Protein AF-A0A0S4IK77-F1 (afdb_monomer_lite)

Organism: Bodo saltans (NCBI:txid75058)

Sequence (149 aa):
MAICSLLFANVDWVAVLAAAMAQHFFSYFYYATLIAAPFTRLMANDKGVTDASKVVMRYDMLKCVLISFIASIARALFIIATLNTLKLTATAECKLCAYFDAALLVSAVTVIGSHADMWNQRHFKLQFFEILGDVSSAVLAALVLYSQS

Foldseek 3Di:
DDPCCQLCPPDPVVLLLVLLVQLLVLLVVLVVCCLPDPVNVVQCVVVPVPDSVVVVPPDDPVVVSVVSSVVSSVLLSQLSSQCSVVVQPDDPVCLLVSLLVSLVVSLVVVLVVCVVVVVPDDDPVVSVSVSVSSSVSSNSSSVSSSVVD

Radius of gyration: 17.31 Å; chains: 1; bounding box: 40×27×50 Å

Secondary structure (DSSP, 8-state):
--HHHHHSTT--HHHHHHHHHHHHHHHHHHHHHHHHSHHHHHHHHTTT---THHHHTSS-HHHHHHHHHHHHHHHHHHHHHHHHHHT----HHHHHHHHHHHHHHHHHHHHHHHHHHHHHH--HHHHHHHHHHHHHHHHHHHHHHHHT-

pLDDT: mean 75.79, std 15.29, range [44.5, 94.38]

Structure (mmCIF, N/CA/C/O backbone):
data_AF-A0A0S4IK77-F1
#
_entry.id   AF-A0A0S4IK77-F1
#
loop_
_atom_site.group_PDB
_atom_site.id
_atom_site.type_symbol
_atom_site.label_atom_id
_atom_site.label_alt_id
_atom_site.label_comp_id
_atom_site.label_asym_id
_atom_site.label_entity_id
_atom_site.label_seq_id
_atom_site.pdbx_PDB_ins_code
_atom_site.Cartn_x
_atom_site.Cartn_y
_atom_site.Cartn_z
_atom_site.occupancy
_atom_site.B_iso_or_equiv
_atom_site.auth_seq_id
_atom_site.auth_comp_id
_atom_site.auth_asym_id
_atom_site.auth_atom_id
_atom_site.pdbx_PDB_model_num
ATOM 1 N N . MET A 1 1 ? 0.790 -12.990 26.987 1.00 51.84 1 MET A N 1
ATOM 2 C CA . MET A 1 1 ? -0.002 -12.655 25.781 1.00 51.84 1 MET A CA 1
ATOM 3 C C . MET A 1 1 ? 0.973 -12.307 24.669 1.00 51.84 1 MET A C 1
ATOM 5 O O . MET A 1 1 ? 1.864 -11.507 24.917 1.00 51.84 1 MET A O 1
ATOM 9 N N . ALA A 1 2 ? 0.882 -12.952 23.505 1.00 66.94 2 ALA A N 1
ATOM 10 C CA . ALA A 1 2 ? 1.804 -12.707 22.395 1.00 66.94 2 ALA A CA 1
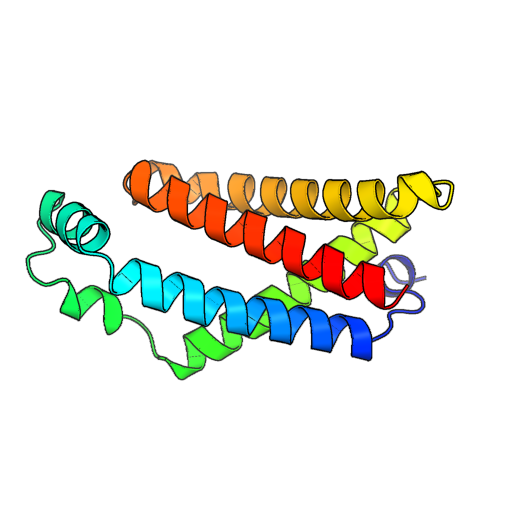ATOM 11 C C . ALA A 1 2 ? 1.499 -11.354 21.727 1.00 66.94 2 ALA A C 1
ATOM 13 O O . ALA A 1 2 ? 0.335 -10.968 21.618 1.00 66.94 2 ALA A O 1
ATOM 14 N N . ILE A 1 3 ? 2.521 -10.650 21.237 1.00 65.69 3 ILE A N 1
ATOM 15 C CA . ILE A 1 3 ? 2.358 -9.368 20.526 1.00 65.69 3 ILE A CA 1
ATOM 16 C C . ILE A 1 3 ? 1.379 -9.519 19.347 1.00 65.69 3 ILE A C 1
ATOM 18 O O . ILE A 1 3 ? 0.513 -8.673 19.158 1.00 65.69 3 ILE A O 1
ATOM 22 N N . CYS A 1 4 ? 1.410 -10.649 18.632 1.00 65.38 4 CYS A N 1
ATOM 23 C CA . CYS A 1 4 ? 0.469 -10.937 17.544 1.00 65.38 4 CYS A CA 1
ATOM 24 C C . CYS A 1 4 ? -0.993 -10.976 18.005 1.00 65.38 4 CYS A C 1
ATOM 26 O O . CYS A 1 4 ? -1.854 -10.419 17.337 1.00 65.38 4 CYS A O 1
ATOM 28 N N . SER A 1 5 ? -1.279 -11.579 19.163 1.00 64.69 5 SER A N 1
ATOM 29 C CA . SER A 1 5 ? -2.637 -11.581 19.726 1.00 64.69 5 SER A CA 1
ATOM 30 C C . SER A 1 5 ? -3.093 -10.200 20.199 1.00 64.69 5 SER A C 1
ATOM 32 O O . SER A 1 5 ? -4.284 -10.006 20.375 1.00 64.69 5 SER A O 1
ATOM 34 N N . LEU A 1 6 ? -2.175 -9.250 20.399 1.00 62.69 6 LEU A N 1
ATOM 35 C CA . LEU A 1 6 ? -2.491 -7.874 20.787 1.00 62.69 6 LEU A CA 1
ATOM 36 C C . LEU A 1 6 ? -2.680 -6.961 19.563 1.00 62.69 6 LEU A C 1
ATOM 38 O O . LEU A 1 6 ? -3.542 -6.091 19.578 1.00 62.69 6 LEU A O 1
ATOM 42 N N . LEU A 1 7 ? -1.906 -7.185 18.496 1.00 67.44 7 LEU A N 1
ATOM 43 C CA . LEU A 1 7 ? -1.986 -6.419 17.246 1.00 67.44 7 LEU A CA 1
ATOM 44 C C . LEU A 1 7 ? -3.121 -6.893 16.326 1.00 67.44 7 LEU A C 1
ATOM 46 O O . LEU A 1 7 ? -3.745 -6.079 15.648 1.00 67.44 7 LEU A O 1
ATOM 50 N N . PHE A 1 8 ? -3.402 -8.198 16.331 1.00 70.00 8 PHE A N 1
ATOM 51 C CA . PHE A 1 8 ? -4.329 -8.862 15.410 1.00 70.00 8 PHE A CA 1
ATOM 52 C C . PHE A 1 8 ? -5.496 -9.555 16.133 1.00 70.00 8 PHE A C 1
ATOM 54 O O . PHE A 1 8 ? -6.067 -10.520 15.622 1.00 70.00 8 PHE A O 1
ATOM 61 N N . ALA A 1 9 ? -5.853 -9.090 17.335 1.00 64.31 9 ALA A N 1
ATOM 62 C CA . ALA A 1 9 ? -7.065 -9.553 18.008 1.00 64.31 9 ALA A CA 1
ATOM 63 C C . ALA A 1 9 ? -8.291 -9.278 17.125 1.00 64.31 9 ALA A C 1
ATOM 65 O O . ALA A 1 9 ? -8.480 -8.150 16.678 1.00 64.31 9 ALA A O 1
ATOM 66 N N . ASN A 1 10 ? -9.134 -10.294 16.911 1.00 69.44 10 ASN A N 1
ATOM 67 C CA . ASN A 1 10 ? -10.397 -10.185 16.169 1.00 69.44 10 ASN A CA 1
ATOM 68 C C . ASN A 1 10 ? -10.254 -9.649 14.731 1.00 69.44 10 ASN A C 1
ATOM 70 O O . ASN A 1 10 ? -11.125 -8.927 14.253 1.00 69.44 10 ASN A O 1
ATOM 74 N N . VAL A 1 11 ? -9.164 -9.992 14.034 1.00 81.25 11 VAL A N 1
ATOM 75 C CA . VAL A 1 11 ? -9.023 -9.661 12.609 1.00 81.25 11 VAL A CA 1
ATOM 76 C C . VAL A 1 11 ? -10.093 -10.385 11.799 1.00 81.25 11 VAL A C 1
ATOM 78 O O . VAL A 1 11 ? -10.144 -11.617 11.782 1.00 81.25 11 VAL A O 1
ATOM 81 N N . ASP A 1 12 ? -10.903 -9.612 11.080 1.00 88.25 12 ASP A N 1
ATOM 82 C CA . ASP A 1 12 ? -11.738 -10.145 10.014 1.00 88.25 12 ASP A CA 1
ATOM 83 C C . ASP A 1 12 ? -10.870 -10.455 8.787 1.00 88.25 12 ASP A C 1
ATOM 85 O O . ASP A 1 12 ? -10.472 -9.578 8.012 1.00 88.25 12 ASP A O 1
ATOM 89 N N . TRP A 1 13 ? -10.560 -11.738 8.617 1.00 88.44 13 TRP A N 1
ATOM 90 C CA . TRP A 1 13 ? -9.767 -12.227 7.494 1.00 88.44 13 TRP A CA 1
ATOM 91 C C . TRP A 1 13 ? -10.446 -12.010 6.143 1.00 88.44 13 TRP A C 1
ATOM 93 O O . TRP A 1 13 ? -9.742 -11.881 5.140 1.00 88.44 13 TRP A O 1
ATOM 103 N N . VAL A 1 14 ? -11.779 -11.928 6.095 1.00 91.56 14 VAL A N 1
ATOM 104 C CA . VAL A 1 14 ? -12.503 -11.638 4.852 1.00 91.56 14 VAL A CA 1
ATOM 105 C C . VAL A 1 14 ? -12.221 -10.201 4.423 1.00 91.56 14 VAL A C 1
ATOM 107 O O . VAL A 1 14 ? -11.828 -9.980 3.277 1.00 91.56 14 VAL A O 1
ATOM 110 N N . ALA A 1 15 ? -12.313 -9.242 5.348 1.00 90.50 15 ALA A N 1
ATOM 111 C CA . ALA A 1 15 ? -11.970 -7.845 5.087 1.00 90.50 15 ALA A CA 1
ATOM 112 C C . ALA A 1 15 ? -10.498 -7.672 4.667 1.00 90.50 15 ALA A C 1
ATOM 114 O O . ALA A 1 15 ? -10.207 -6.941 3.717 1.00 90.50 15 ALA A O 1
ATOM 115 N N . VAL A 1 16 ? -9.567 -8.388 5.313 1.00 93.00 16 VAL A N 1
ATOM 116 C CA . VAL A 1 16 ? -8.137 -8.367 4.945 1.00 93.00 16 VAL A CA 1
ATOM 117 C C . VAL A 1 16 ? -7.910 -8.906 3.534 1.00 93.00 16 VAL A C 1
ATOM 119 O O . VAL A 1 16 ? -7.196 -8.280 2.749 1.00 93.00 16 VAL A O 1
ATOM 122 N N . LEU A 1 17 ? -8.515 -10.045 3.186 1.00 93.81 17 LEU A N 1
ATOM 123 C CA . LEU A 1 17 ? -8.374 -10.633 1.853 1.00 93.81 17 LEU A CA 1
ATOM 124 C C . LEU A 1 17 ? -9.024 -9.757 0.778 1.00 93.81 17 LEU A C 1
ATOM 126 O O . LEU A 1 17 ? -8.418 -9.551 -0.274 1.00 93.81 17 LEU A O 1
ATOM 130 N N . ALA A 1 18 ? -10.197 -9.180 1.049 1.00 93.19 18 ALA A N 1
ATOM 131 C CA . ALA A 1 18 ? -10.856 -8.243 0.142 1.00 93.19 18 ALA A CA 1
ATOM 132 C C . ALA A 1 18 ? -9.990 -6.997 -0.107 1.00 93.19 18 ALA A C 1
ATOM 134 O O . ALA A 1 18 ? -9.775 -6.606 -1.258 1.00 93.19 18 ALA A O 1
ATOM 135 N N . ALA A 1 19 ? -9.421 -6.415 0.954 1.00 94.38 19 ALA A N 1
ATOM 136 C CA . ALA A 1 19 ? -8.504 -5.286 0.844 1.00 94.38 19 ALA A CA 1
ATOM 137 C C . ALA A 1 19 ? -7.240 -5.667 0.063 1.00 94.38 19 ALA A C 1
ATOM 139 O O . ALA A 1 19 ? -6.774 -4.889 -0.771 1.00 94.38 19 ALA A O 1
ATOM 140 N N . ALA A 1 20 ? -6.677 -6.854 0.302 1.00 93.69 20 ALA A N 1
ATOM 141 C CA . ALA A 1 20 ? -5.498 -7.334 -0.412 1.00 93.69 20 ALA A CA 1
ATOM 142 C C . ALA A 1 20 ? -5.776 -7.544 -1.907 1.00 93.69 20 ALA A C 1
ATOM 144 O O . ALA A 1 20 ? -4.971 -7.129 -2.739 1.00 93.69 20 ALA A O 1
ATOM 145 N N . MET A 1 21 ? -6.928 -8.120 -2.262 1.00 94.12 21 MET A N 1
ATOM 146 C CA . MET A 1 21 ? -7.349 -8.276 -3.656 1.00 94.12 21 MET A CA 1
ATOM 147 C C . MET A 1 21 ? -7.522 -6.920 -4.344 1.00 94.12 21 MET A C 1
ATOM 149 O O . MET A 1 21 ? -6.974 -6.722 -5.426 1.00 94.12 21 MET A O 1
ATOM 153 N N . ALA A 1 22 ? -8.218 -5.970 -3.713 1.00 93.88 22 ALA A N 1
ATOM 154 C CA . ALA A 1 22 ? -8.428 -4.635 -4.273 1.00 93.88 22 ALA A CA 1
ATOM 155 C C . ALA A 1 22 ? -7.100 -3.909 -4.548 1.00 93.88 22 ALA A C 1
ATOM 157 O O . ALA A 1 22 ? -6.880 -3.409 -5.651 1.00 93.88 22 ALA A O 1
ATOM 158 N N . GLN A 1 23 ? -6.181 -3.922 -3.578 1.00 93.50 23 GLN A N 1
ATOM 159 C CA . GLN A 1 23 ? -4.827 -3.377 -3.728 1.00 93.50 23 GLN A CA 1
ATOM 160 C C . GLN A 1 23 ? -4.038 -4.066 -4.839 1.00 93.50 23 GLN A C 1
ATOM 162 O O . GLN A 1 23 ? -3.337 -3.401 -5.601 1.00 93.50 23 GLN A O 1
ATOM 167 N N . HIS A 1 24 ? -4.138 -5.392 -4.931 1.00 90.12 24 HIS A N 1
ATOM 168 C CA . HIS A 1 24 ? -3.410 -6.176 -5.918 1.00 90.12 24 HIS A CA 1
ATOM 169 C C . HIS A 1 24 ? -3.898 -5.884 -7.341 1.00 90.12 24 HIS A C 1
ATOM 171 O O . HIS A 1 24 ? -3.081 -5.625 -8.225 1.00 90.12 24 HIS A O 1
ATOM 177 N N . PHE A 1 25 ? -5.218 -5.835 -7.553 1.00 90.94 25 PHE A N 1
ATOM 178 C CA . PHE A 1 25 ? -5.799 -5.431 -8.834 1.00 90.94 25 PHE A CA 1
ATOM 179 C C . PHE A 1 25 ? -5.445 -3.989 -9.181 1.00 90.94 25 PHE A C 1
ATOM 181 O O . PHE A 1 25 ? -5.008 -3.727 -10.301 1.00 90.94 25 PHE A O 1
ATOM 188 N N . PHE A 1 26 ? -5.566 -3.062 -8.227 1.00 90.75 26 PHE A N 1
ATOM 189 C CA . PHE A 1 26 ? -5.152 -1.677 -8.437 1.00 90.75 26 PHE A CA 1
ATOM 190 C C . PHE A 1 26 ? -3.680 -1.594 -8.839 1.00 90.75 26 PHE A C 1
ATOM 192 O O . PHE A 1 26 ? -3.370 -0.964 -9.841 1.00 90.75 26 PHE A O 1
ATOM 199 N N . SER A 1 27 ? -2.789 -2.276 -8.119 1.00 83.81 27 SER A N 1
ATOM 200 C CA . SER A 1 27 ? -1.356 -2.301 -8.426 1.00 83.81 27 SER A CA 1
ATOM 201 C C . SER A 1 27 ? -1.107 -2.845 -9.829 1.00 83.81 27 SER A C 1
ATOM 203 O O . SER A 1 27 ? -0.341 -2.257 -10.585 1.00 83.81 27 SER A O 1
ATOM 205 N N . TYR A 1 28 ? -1.794 -3.921 -10.217 1.00 84.19 28 TYR A N 1
ATOM 206 C CA . TYR A 1 28 ? -1.701 -4.472 -11.566 1.00 84.19 28 TYR A CA 1
ATOM 207 C C . TYR A 1 28 ? -2.084 -3.437 -12.634 1.00 84.19 28 TYR A C 1
ATOM 209 O O . TYR A 1 28 ? -1.304 -3.194 -13.556 1.00 84.19 28 TYR A O 1
ATOM 217 N N . PHE A 1 29 ? -3.235 -2.773 -12.488 1.00 85.06 29 PHE A N 1
ATOM 218 C CA . PHE A 1 29 ? -3.665 -1.724 -13.420 1.00 85.06 29 PHE A CA 1
ATOM 219 C C . PHE A 1 29 ? -2.742 -0.503 -13.393 1.00 85.06 29 PHE A C 1
ATOM 221 O O . PHE A 1 29 ? -2.407 0.042 -14.445 1.00 85.06 29 PHE A O 1
ATOM 228 N N . TYR A 1 30 ? -2.292 -0.087 -12.214 1.00 83.25 30 TYR A N 1
ATOM 229 C CA . TYR A 1 30 ? -1.386 1.038 -12.024 1.00 83.25 30 TYR A CA 1
ATOM 230 C C . TYR A 1 30 ? -0.048 0.794 -12.724 1.00 83.25 30 TYR A C 1
ATOM 232 O O . TYR A 1 30 ? 0.405 1.624 -13.505 1.00 83.25 30 TYR A O 1
ATOM 240 N N . TYR A 1 31 ? 0.557 -0.380 -12.539 1.00 73.94 31 TYR A N 1
ATOM 241 C CA . TYR A 1 31 ? 1.798 -0.731 -13.225 1.00 73.94 31 TYR A CA 1
ATOM 242 C C . TYR A 1 31 ? 1.593 -0.959 -14.723 1.00 73.94 31 TYR A C 1
ATOM 244 O O . TYR A 1 31 ? 2.426 -0.516 -15.509 1.00 73.94 31 TYR A O 1
ATOM 252 N N . ALA A 1 32 ? 0.491 -1.585 -15.147 1.00 75.44 32 ALA A N 1
ATOM 253 C CA . ALA A 1 32 ? 0.193 -1.761 -16.568 1.00 75.44 32 ALA A CA 1
ATOM 254 C C . ALA A 1 32 ? 0.037 -0.410 -17.287 1.00 75.44 32 ALA A C 1
ATOM 256 O O . ALA A 1 32 ? 0.609 -0.208 -18.358 1.00 75.44 32 ALA A O 1
ATOM 257 N N . THR A 1 33 ? -0.681 0.537 -16.678 1.00 76.50 33 THR A N 1
ATOM 258 C CA . THR A 1 33 ? -0.862 1.892 -17.223 1.00 76.50 33 THR A CA 1
ATOM 259 C C . THR A 1 33 ? 0.431 2.698 -17.182 1.00 76.50 33 THR A C 1
ATOM 261 O O . THR A 1 33 ? 0.771 3.345 -18.172 1.00 76.50 33 THR A O 1
ATOM 264 N N . LEU A 1 34 ? 1.203 2.605 -16.098 1.00 71.81 34 LEU A N 1
ATOM 265 C CA . LEU A 1 34 ? 2.499 3.263 -15.979 1.00 71.81 34 LEU A CA 1
ATOM 266 C C . LEU A 1 34 ? 3.497 2.730 -17.014 1.00 71.81 34 LEU A C 1
ATOM 268 O O . LEU A 1 34 ? 4.152 3.521 -17.677 1.00 71.81 34 LEU A O 1
ATOM 272 N N . ILE A 1 35 ? 3.585 1.418 -17.235 1.00 65.31 35 ILE A N 1
ATOM 273 C CA . ILE A 1 35 ? 4.470 0.830 -18.259 1.00 65.31 35 ILE A CA 1
ATOM 274 C C . ILE A 1 35 ? 4.013 1.200 -19.679 1.00 65.31 35 ILE A C 1
ATOM 276 O O . ILE A 1 35 ? 4.850 1.445 -20.553 1.00 65.31 35 ILE A O 1
ATOM 280 N N . ALA A 1 36 ? 2.700 1.252 -19.922 1.00 66.69 36 ALA A N 1
ATOM 281 C CA . ALA A 1 36 ? 2.142 1.629 -21.219 1.00 66.69 36 ALA A CA 1
ATOM 282 C C . ALA A 1 36 ? 2.290 3.129 -21.527 1.00 66.69 36 ALA A C 1
ATOM 284 O O . ALA A 1 36 ? 2.231 3.523 -22.694 1.00 66.69 36 ALA A O 1
ATOM 285 N N . ALA A 1 37 ? 2.492 3.972 -20.512 1.00 69.56 37 ALA A N 1
ATOM 286 C CA . ALA A 1 37 ? 2.535 5.407 -20.712 1.00 69.56 37 ALA A CA 1
ATOM 287 C C . ALA A 1 37 ? 3.831 5.863 -21.423 1.00 69.56 37 ALA A C 1
ATOM 289 O O . ALA A 1 37 ? 4.944 5.463 -21.060 1.00 69.56 37 ALA A O 1
ATOM 290 N N . PRO A 1 38 ? 3.723 6.749 -22.433 1.00 63.72 38 PRO A N 1
ATOM 291 C CA . PRO A 1 38 ? 4.866 7.186 -23.234 1.00 63.72 38 PRO A CA 1
ATOM 292 C C . PRO A 1 38 ? 5.911 7.949 -22.411 1.00 63.72 38 PRO A C 1
ATOM 294 O O . PRO A 1 38 ? 7.104 7.846 -22.690 1.00 63.72 38 PRO A O 1
ATOM 297 N N . PHE A 1 39 ? 5.495 8.660 -21.358 1.00 63.00 39 PHE A N 1
ATOM 298 C CA . PHE A 1 39 ? 6.419 9.377 -20.477 1.00 63.00 39 PHE A CA 1
ATOM 299 C C . PHE A 1 39 ? 7.381 8.432 -19.748 1.00 63.00 39 PHE A C 1
ATOM 301 O O . PHE A 1 39 ? 8.535 8.781 -19.529 1.00 63.00 39 PHE A O 1
ATOM 308 N N . THR A 1 40 ? 6.941 7.225 -19.405 1.00 61.16 40 THR A N 1
ATOM 309 C CA . THR A 1 40 ? 7.718 6.241 -18.642 1.00 61.16 40 THR A CA 1
ATOM 310 C C . THR A 1 40 ? 8.799 5.614 -19.510 1.00 61.16 40 THR A C 1
ATOM 312 O O . THR A 1 40 ? 9.922 5.405 -19.056 1.00 61.16 40 THR A O 1
ATOM 315 N N . ARG A 1 41 ? 8.495 5.406 -20.799 1.00 60.47 41 ARG A N 1
ATOM 316 C CA . ARG A 1 41 ? 9.482 5.027 -21.822 1.00 60.47 41 ARG A CA 1
ATOM 317 C C . ARG A 1 41 ? 10.524 6.123 -22.040 1.00 60.47 41 ARG A C 1
ATOM 319 O O . ARG A 1 41 ? 11.710 5.821 -22.114 1.00 60.47 41 ARG A O 1
ATOM 326 N N . LEU A 1 42 ? 10.099 7.386 -22.089 1.00 57.72 42 LEU A N 1
ATOM 327 C CA . LEU A 1 42 ? 11.015 8.529 -22.188 1.00 57.72 42 LEU A CA 1
ATOM 328 C C . LEU A 1 42 ? 11.917 8.643 -20.948 1.00 57.72 42 LEU A C 1
ATOM 330 O O . LEU A 1 42 ? 13.114 8.871 -21.090 1.00 57.72 42 LEU A O 1
ATOM 334 N N . MET A 1 43 ? 11.375 8.410 -19.749 1.00 59.59 43 MET A N 1
ATOM 335 C CA . MET A 1 43 ? 12.146 8.396 -18.498 1.00 59.59 43 MET A CA 1
ATOM 336 C C . MET A 1 43 ? 13.129 7.221 -18.411 1.00 59.59 43 MET A C 1
ATOM 338 O O . MET A 1 43 ? 14.195 7.380 -17.827 1.00 59.59 43 MET A O 1
ATOM 342 N N . ALA A 1 44 ? 12.803 6.060 -18.988 1.00 56.00 44 ALA A N 1
ATOM 343 C CA . ALA A 1 44 ? 13.724 4.925 -19.073 1.00 56.00 44 ALA A CA 1
ATOM 344 C C . ALA A 1 44 ? 14.877 5.188 -20.066 1.00 56.00 44 ALA A C 1
ATOM 346 O O . ALA A 1 44 ? 16.035 4.893 -19.762 1.00 56.00 44 ALA A O 1
ATOM 347 N N . ASN A 1 45 ? 14.579 5.802 -21.217 1.00 54.53 45 ASN A N 1
ATOM 348 C CA . ASN A 1 45 ? 15.577 6.139 -22.237 1.00 54.53 45 ASN A CA 1
ATOM 349 C C . ASN A 1 45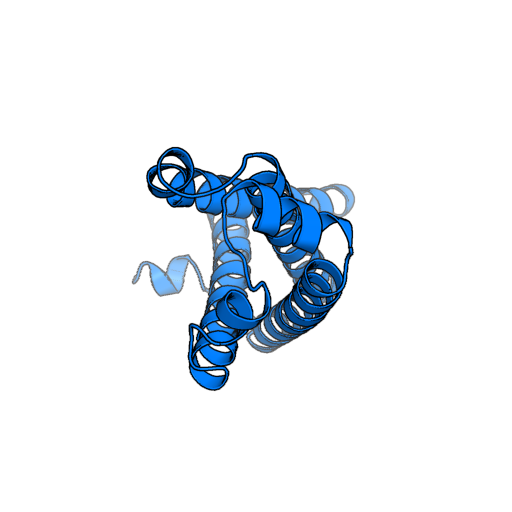 ? 16.612 7.175 -21.753 1.00 54.53 45 ASN A C 1
ATOM 351 O O . ASN A 1 45 ? 17.778 7.082 -22.132 1.00 54.53 45 ASN A O 1
ATOM 355 N N . ASP A 1 46 ? 16.220 8.115 -20.884 1.00 52.44 46 ASP A N 1
ATOM 356 C CA . ASP A 1 46 ? 17.072 9.208 -20.370 1.00 52.44 46 ASP A CA 1
ATOM 357 C C . ASP A 1 46 ? 18.269 8.732 -19.508 1.00 52.44 46 ASP A C 1
ATOM 359 O O . ASP A 1 46 ? 19.173 9.504 -19.199 1.00 52.44 46 ASP A O 1
ATOM 363 N N . LYS A 1 47 ? 18.332 7.440 -19.142 1.00 46.56 47 LYS A N 1
ATOM 364 C CA . LYS A 1 47 ? 19.492 6.822 -18.463 1.00 46.56 47 LYS A CA 1
ATOM 365 C C . LYS A 1 47 ? 20.143 5.661 -19.212 1.00 46.56 47 LYS A C 1
ATOM 367 O O . LYS A 1 47 ? 20.810 4.823 -18.608 1.00 46.56 47 LYS A O 1
ATOM 372 N N . GLY A 1 48 ? 19.991 5.620 -20.535 1.00 47.84 48 GLY A N 1
ATOM 373 C CA . GLY A 1 48 ? 20.686 4.637 -21.370 1.00 47.84 48 GLY A CA 1
ATOM 374 C C . GLY A 1 48 ? 20.097 3.227 -21.291 1.00 47.84 48 GLY A C 1
ATOM 375 O O . GLY A 1 48 ? 20.724 2.277 -21.762 1.00 47.84 48 GLY A O 1
ATOM 376 N N . VAL A 1 49 ? 18.883 3.073 -20.744 1.00 49.84 49 VAL A N 1
ATOM 377 C CA . VAL A 1 49 ? 18.088 1.858 -20.944 1.00 49.84 49 VAL A CA 1
ATOM 378 C C . VAL A 1 49 ? 17.572 1.912 -22.378 1.00 49.84 49 VAL A C 1
ATOM 380 O O . VAL A 1 49 ? 16.482 2.399 -22.647 1.00 49.84 49 VAL A O 1
ATOM 383 N N . THR A 1 50 ? 18.393 1.442 -23.315 1.00 49.47 50 THR A N 1
ATOM 384 C CA . THR A 1 50 ? 18.112 1.426 -24.760 1.00 49.47 50 THR A CA 1
ATOM 385 C C . THR A 1 50 ? 16.930 0.538 -25.141 1.00 49.47 50 THR A C 1
ATOM 387 O O . THR A 1 50 ? 16.470 0.588 -26.277 1.00 49.47 50 THR A O 1
ATOM 390 N N . ASP A 1 51 ? 16.434 -0.273 -24.202 1.00 50.16 51 ASP A N 1
ATOM 391 C CA . ASP A 1 51 ? 15.405 -1.265 -24.462 1.00 50.16 51 ASP A CA 1
ATOM 392 C C . ASP A 1 51 ? 14.487 -1.437 -23.238 1.00 50.16 51 ASP A C 1
ATOM 394 O O . ASP A 1 51 ? 14.746 -2.232 -22.329 1.00 50.16 51 ASP A O 1
ATOM 398 N N . ALA A 1 52 ? 13.395 -0.665 -23.196 1.00 48.97 52 ALA A N 1
ATOM 399 C CA . ALA A 1 52 ? 12.381 -0.733 -22.136 1.00 48.97 52 ALA A CA 1
ATOM 400 C C . ALA A 1 52 ? 11.774 -2.146 -21.973 1.00 48.97 52 ALA A C 1
ATOM 402 O O . ALA A 1 52 ? 11.265 -2.486 -20.904 1.00 48.97 52 ALA A O 1
ATOM 403 N N . SER A 1 53 ? 11.884 -2.993 -23.003 1.00 47.34 53 SER A N 1
ATOM 404 C CA . SER A 1 53 ? 11.492 -4.407 -22.983 1.00 47.34 53 SER A CA 1
ATOM 405 C C . SER A 1 53 ? 12.255 -5.236 -21.934 1.00 47.34 53 SER A C 1
ATOM 407 O O . SER A 1 53 ? 11.699 -6.177 -21.366 1.00 47.34 53 SER A O 1
ATOM 409 N N . LYS A 1 54 ? 13.500 -4.860 -21.600 1.00 44.50 54 LYS A N 1
ATOM 410 C CA . LYS A 1 54 ? 14.349 -5.584 -20.635 1.00 44.50 54 LYS A CA 1
ATOM 411 C C . LYS A 1 54 ? 14.002 -5.295 -19.175 1.00 44.50 54 LYS A C 1
ATOM 413 O O . LYS A 1 54 ? 14.359 -6.083 -18.303 1.00 44.50 54 LYS A O 1
ATOM 418 N N . VAL A 1 55 ? 13.286 -4.203 -18.897 1.00 51.44 55 VAL A N 1
ATOM 419 C CA . VAL A 1 55 ? 12.773 -3.900 -17.547 1.00 51.44 55 VAL A CA 1
ATOM 420 C C . VAL A 1 55 ? 11.628 -4.849 -17.186 1.00 51.44 55 VAL A C 1
ATOM 422 O O . VAL A 1 55 ? 11.545 -5.311 -16.052 1.00 51.44 55 VAL A O 1
ATOM 425 N N . VAL A 1 56 ? 10.796 -5.204 -18.171 1.00 50.97 56 VAL A N 1
ATOM 426 C CA . VAL A 1 56 ? 9.609 -6.058 -17.997 1.00 50.97 56 VAL A CA 1
ATOM 427 C C . VAL A 1 56 ? 9.977 -7.533 -17.756 1.00 50.97 56 VAL A C 1
ATOM 429 O O . VAL A 1 56 ? 9.210 -8.252 -17.129 1.00 50.97 56 VAL A O 1
ATOM 432 N N . MET A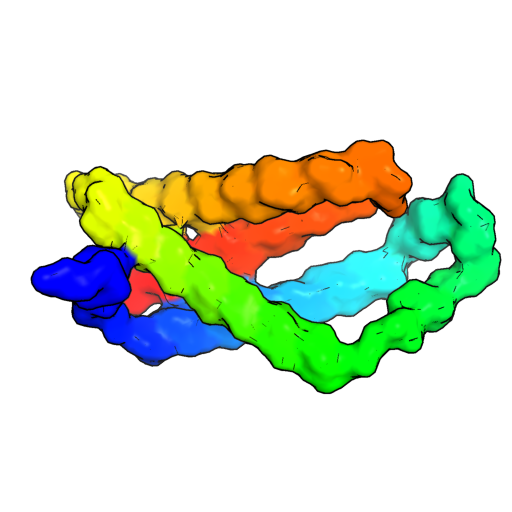 1 57 ? 11.164 -7.986 -18.180 1.00 48.72 57 MET A N 1
ATOM 433 C CA . MET A 1 57 ? 11.580 -9.399 -18.097 1.00 48.72 57 MET A CA 1
ATOM 434 C C . MET A 1 57 ? 12.600 -9.724 -16.993 1.00 48.72 57 MET A C 1
ATOM 436 O O . MET A 1 57 ? 13.154 -10.821 -16.971 1.00 48.72 57 MET A O 1
ATOM 440 N N . ARG A 1 58 ? 12.887 -8.798 -16.067 1.00 56.00 58 ARG A N 1
ATOM 441 C CA . ARG A 1 58 ? 13.961 -9.010 -15.075 1.00 56.00 58 ARG A CA 1
ATOM 442 C C . ARG A 1 58 ? 13.586 -9.973 -13.942 1.00 56.00 58 ARG A C 1
ATOM 444 O O . ARG A 1 58 ? 14.478 -10.537 -13.313 1.00 56.00 58 ARG A O 1
ATOM 451 N N . TYR A 1 59 ? 12.294 -10.161 -13.682 1.00 58.34 59 TYR A N 1
ATOM 452 C CA . TYR A 1 59 ? 11.795 -10.964 -12.568 1.00 58.34 59 TYR A CA 1
ATOM 453 C C . TYR A 1 59 ? 10.705 -11.930 -13.031 1.00 58.34 59 TYR A C 1
ATOM 455 O O . TYR A 1 59 ? 9.907 -11.612 -13.908 1.00 58.34 59 TYR A O 1
ATOM 463 N N . ASP A 1 60 ? 10.684 -13.118 -12.428 1.00 72.75 60 ASP A N 1
ATOM 464 C CA . ASP A 1 60 ? 9.644 -14.124 -12.643 1.00 72.75 60 ASP A CA 1
ATOM 465 C C . ASP A 1 60 ? 8.272 -13.545 -12.267 1.00 72.75 60 ASP A C 1
ATOM 467 O O . ASP A 1 60 ? 8.043 -13.154 -11.117 1.00 72.75 60 ASP A O 1
ATOM 471 N N . MET A 1 61 ? 7.366 -13.502 -13.247 1.00 73.62 61 MET A N 1
ATOM 472 C CA . MET A 1 61 ? 6.024 -12.939 -13.112 1.00 73.62 61 MET A CA 1
ATOM 473 C C . MET A 1 61 ? 5.266 -13.553 -11.933 1.00 73.62 61 MET A C 1
ATOM 475 O O . MET A 1 61 ? 4.622 -12.821 -11.181 1.00 73.62 61 MET A O 1
ATOM 479 N N . LEU A 1 62 ? 5.378 -14.870 -11.724 1.00 79.06 62 LEU A N 1
ATOM 480 C CA . LEU A 1 62 ? 4.688 -15.547 -10.627 1.00 79.06 62 LEU A CA 1
ATOM 481 C C . LEU A 1 62 ? 5.210 -15.063 -9.269 1.00 79.06 62 LEU A C 1
ATOM 483 O O . LEU A 1 62 ? 4.425 -14.791 -8.361 1.00 79.06 62 LEU A O 1
ATOM 487 N N . LYS A 1 63 ? 6.531 -14.896 -9.138 1.00 78.25 63 LYS A N 1
ATOM 488 C CA . LYS A 1 63 ? 7.146 -14.383 -7.905 1.00 78.25 63 LYS A CA 1
ATOM 489 C C . LYS A 1 63 ? 6.723 -12.946 -7.630 1.00 78.25 63 LYS A C 1
ATOM 491 O O . LYS A 1 63 ? 6.389 -12.636 -6.491 1.00 78.25 63 LYS A O 1
ATOM 496 N N . CYS A 1 64 ? 6.690 -12.090 -8.651 1.00 78.12 64 CYS A N 1
ATOM 497 C CA . CYS A 1 64 ? 6.211 -10.715 -8.506 1.00 78.12 64 CYS A CA 1
ATOM 498 C C . CYS A 1 64 ? 4.754 -10.673 -8.039 1.00 78.12 64 CYS A C 1
ATOM 500 O O . CYS A 1 64 ? 4.454 -9.984 -7.070 1.00 78.12 64 CYS A O 1
ATOM 502 N N . VAL A 1 65 ? 3.872 -11.460 -8.662 1.00 84.31 65 VAL A N 1
ATOM 503 C CA . VAL A 1 65 ? 2.454 -11.543 -8.279 1.00 84.31 65 VAL A CA 1
ATOM 504 C C . VAL A 1 65 ? 2.301 -11.982 -6.821 1.00 84.31 65 VAL A C 1
ATOM 506 O O . VAL A 1 65 ? 1.614 -11.312 -6.049 1.00 84.31 65 VAL A O 1
ATOM 509 N N . LEU A 1 66 ? 2.986 -13.054 -6.415 1.00 86.06 66 LEU A N 1
ATOM 510 C CA . LEU A 1 66 ? 2.912 -13.569 -5.046 1.00 86.06 66 LEU A CA 1
ATOM 511 C C . LEU A 1 66 ? 3.435 -12.559 -4.020 1.00 86.06 66 LEU A C 1
ATOM 513 O O . LEU A 1 66 ? 2.761 -12.293 -3.027 1.00 86.06 66 LEU A O 1
ATOM 517 N N . ILE A 1 67 ? 4.602 -11.961 -4.267 1.00 86.50 67 ILE A N 1
ATOM 518 C CA . ILE A 1 67 ? 5.199 -10.976 -3.356 1.00 86.50 67 ILE A CA 1
ATOM 519 C C . ILE A 1 67 ? 4.302 -9.738 -3.244 1.00 86.50 67 ILE A C 1
ATOM 521 O O . ILE A 1 67 ? 4.052 -9.271 -2.135 1.00 86.50 67 ILE A O 1
ATOM 525 N N . SER A 1 68 ? 3.761 -9.235 -4.357 1.00 86.56 68 SER A N 1
ATOM 526 C CA . SER A 1 68 ? 2.843 -8.091 -4.349 1.00 86.56 68 SER A CA 1
ATOM 527 C C . SER A 1 68 ? 1.539 -8.391 -3.607 1.00 86.56 68 SER A C 1
ATOM 529 O O . SER A 1 68 ? 1.005 -7.518 -2.919 1.00 86.56 68 SER A O 1
ATOM 531 N N . PHE A 1 69 ? 1.014 -9.613 -3.714 1.00 89.44 69 PHE A N 1
ATOM 532 C CA . PHE A 1 69 ? -0.175 -10.019 -2.965 1.00 89.44 69 PHE A CA 1
ATOM 533 C C . PHE A 1 69 ? 0.110 -10.125 -1.460 1.00 89.44 69 PHE A C 1
ATOM 535 O O . PHE A 1 69 ? -0.624 -9.552 -0.655 1.00 89.44 69 PHE A O 1
ATOM 542 N N . ILE A 1 70 ? 1.226 -10.753 -1.072 1.00 91.81 70 ILE A N 1
ATOM 543 C CA . ILE A 1 70 ? 1.671 -10.828 0.330 1.00 91.81 70 ILE A CA 1
ATOM 544 C C . ILE A 1 70 ? 1.893 -9.425 0.909 1.00 91.81 70 ILE A C 1
ATOM 546 O O . ILE A 1 70 ? 1.448 -9.144 2.020 1.00 91.81 70 ILE A O 1
ATOM 550 N N . ALA A 1 71 ? 2.515 -8.520 0.151 1.00 89.88 71 ALA A N 1
ATOM 551 C CA . ALA A 1 71 ? 2.693 -7.129 0.561 1.00 89.88 71 ALA A CA 1
ATOM 552 C C . ALA A 1 71 ? 1.346 -6.418 0.786 1.00 89.88 71 ALA A C 1
ATOM 554 O O . ALA A 1 71 ? 1.210 -5.640 1.728 1.00 89.88 71 ALA A O 1
ATOM 555 N N . SER A 1 72 ? 0.330 -6.727 -0.025 1.00 92.19 72 SER A N 1
ATOM 556 C CA . SER A 1 72 ? -1.021 -6.169 0.122 1.00 92.19 72 SER A CA 1
ATOM 557 C C . SER A 1 72 ? -1.725 -6.668 1.392 1.00 92.19 72 SER A C 1
ATOM 559 O O . SER A 1 72 ? -2.397 -5.887 2.069 1.00 92.19 72 SER A O 1
ATOM 561 N N . ILE A 1 73 ? -1.522 -7.941 1.758 1.00 93.69 73 ILE A N 1
ATOM 562 C CA . ILE A 1 73 ? -1.975 -8.501 3.043 1.00 93.69 73 ILE A CA 1
ATOM 563 C C . ILE A 1 73 ? -1.248 -7.813 4.200 1.00 93.69 73 ILE A C 1
ATOM 565 O O . ILE A 1 73 ? -1.889 -7.342 5.137 1.00 93.69 73 ILE A O 1
ATOM 569 N N . ALA A 1 74 ? 0.082 -7.721 4.128 1.00 91.81 74 ALA A N 1
ATOM 570 C CA . ALA A 1 74 ? 0.893 -7.103 5.172 1.00 91.81 74 ALA A CA 1
ATOM 571 C C . ALA A 1 74 ? 0.485 -5.643 5.415 1.00 91.81 74 ALA A C 1
ATOM 573 O O . ALA A 1 74 ? 0.325 -5.244 6.565 1.00 91.81 74 ALA A O 1
ATOM 574 N N . ARG A 1 75 ? 0.237 -4.870 4.349 1.00 92.56 75 ARG A N 1
ATOM 575 C CA . ARG A 1 75 ? -0.244 -3.486 4.444 1.00 92.56 75 ARG A CA 1
ATOM 576 C C . ARG A 1 75 ? -1.594 -3.397 5.159 1.00 92.56 75 ARG A C 1
ATOM 578 O O . ARG A 1 75 ? -1.737 -2.597 6.079 1.00 92.56 75 ARG A O 1
ATOM 585 N N . ALA A 1 76 ? -2.561 -4.237 4.784 1.00 91.81 76 ALA A N 1
ATOM 586 C CA . ALA A 1 76 ? -3.878 -4.270 5.426 1.00 91.81 76 ALA A CA 1
ATOM 587 C C . ALA A 1 76 ? -3.782 -4.632 6.919 1.00 91.81 76 ALA A C 1
ATOM 589 O O . ALA A 1 76 ? -4.390 -3.974 7.762 1.00 91.81 76 ALA A O 1
ATOM 590 N N . LEU A 1 77 ? -2.959 -5.628 7.256 1.00 91.19 77 LEU A N 1
ATOM 591 C CA . LEU A 1 77 ? -2.686 -6.009 8.641 1.00 91.19 77 LEU A CA 1
ATOM 592 C C . LEU A 1 77 ? -2.031 -4.870 9.429 1.00 91.19 77 LEU A C 1
ATOM 594 O O . LEU A 1 77 ? -2.413 -4.628 10.571 1.00 91.19 77 LEU A O 1
ATOM 598 N N . PHE A 1 78 ? -1.087 -4.146 8.828 1.00 90.31 78 PHE A N 1
ATOM 599 C CA . PHE A 1 78 ? -0.458 -2.989 9.461 1.00 90.31 78 PHE A CA 1
ATOM 600 C C . PHE A 1 78 ? -1.458 -1.867 9.741 1.00 90.31 78 PHE A C 1
ATOM 602 O O . PHE A 1 78 ? -1.435 -1.324 10.838 1.00 90.31 78 PHE A O 1
ATOM 609 N N . ILE A 1 79 ? -2.377 -1.572 8.817 1.00 90.31 79 ILE A N 1
ATOM 610 C CA . ILE A 1 79 ? -3.442 -0.581 9.046 1.00 90.31 79 ILE A CA 1
ATOM 611 C C . ILE A 1 79 ? -4.309 -0.995 10.243 1.00 90.31 79 ILE A C 1
ATOM 613 O O . ILE A 1 79 ? -4.533 -0.187 11.143 1.00 90.31 79 ILE A O 1
ATOM 617 N N . ILE A 1 80 ? -4.736 -2.261 10.307 1.00 89.00 80 ILE A N 1
ATOM 618 C CA . ILE A 1 80 ? -5.515 -2.783 11.444 1.00 89.00 80 ILE A CA 1
ATOM 619 C C . ILE A 1 80 ? -4.718 -2.676 12.749 1.00 89.00 80 ILE A C 1
ATOM 621 O O . ILE A 1 80 ? -5.237 -2.206 13.761 1.00 89.00 80 ILE A O 1
ATOM 625 N N . ALA A 1 81 ? -3.443 -3.065 12.731 1.00 86.44 81 ALA A N 1
ATOM 626 C CA . ALA A 1 81 ? -2.569 -2.973 13.892 1.00 86.44 81 ALA A CA 1
ATOM 627 C C . ALA A 1 81 ? -2.404 -1.518 14.361 1.00 86.44 81 ALA A C 1
ATOM 629 O O . ALA A 1 81 ? -2.482 -1.249 15.560 1.00 86.44 81 ALA A O 1
ATOM 630 N N . THR A 1 82 ? -2.230 -0.568 13.441 1.00 86.31 82 THR A N 1
ATOM 631 C CA . THR A 1 82 ? -2.158 0.869 13.737 1.00 86.31 82 THR A CA 1
ATOM 632 C C . THR A 1 82 ? -3.447 1.371 14.385 1.00 86.31 82 THR A C 1
ATOM 634 O O . THR A 1 82 ? -3.388 2.056 15.403 1.00 86.31 82 THR A O 1
ATOM 637 N N . LEU A 1 83 ? -4.612 0.980 13.869 1.00 85.19 83 LEU A N 1
ATOM 638 C CA . LEU A 1 83 ? -5.906 1.362 14.445 1.00 85.19 83 LEU A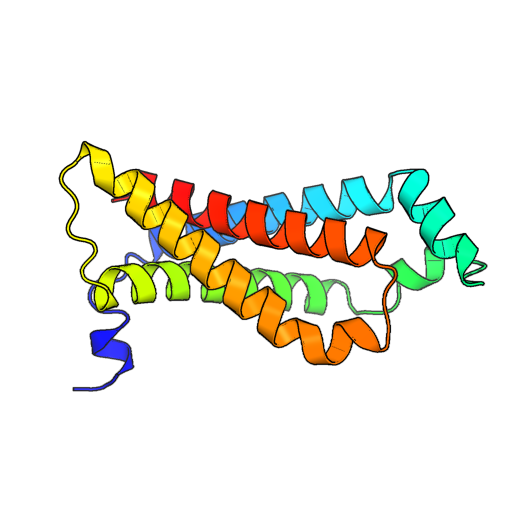 CA 1
ATOM 639 C C . LEU A 1 83 ? -6.106 0.783 15.853 1.00 85.19 83 LEU A C 1
ATOM 641 O O . LEU A 1 83 ? -6.513 1.504 16.768 1.00 85.19 83 LEU A O 1
ATOM 645 N N . ASN A 1 84 ? -5.757 -0.492 16.044 1.00 80.06 84 ASN A N 1
ATOM 646 C CA . ASN A 1 84 ? -5.852 -1.184 17.331 1.00 80.06 84 ASN A CA 1
ATOM 647 C C . ASN A 1 84 ? -4.899 -0.599 18.385 1.00 80.06 84 ASN A C 1
ATOM 649 O O . ASN A 1 84 ? -5.255 -0.488 19.558 1.00 80.06 84 ASN A O 1
ATOM 653 N N . THR A 1 85 ? -3.682 -0.225 17.981 1.00 76.88 85 THR A N 1
ATOM 654 C CA . THR A 1 85 ? -2.641 0.282 18.892 1.00 76.88 85 THR A CA 1
ATOM 655 C C . THR A 1 85 ? -2.841 1.740 19.260 1.00 76.88 85 THR A C 1
ATOM 657 O O . THR A 1 85 ? -2.728 2.090 20.435 1.00 76.88 85 THR A O 1
ATOM 660 N N . LEU A 1 86 ? -3.170 2.588 18.286 1.00 69.50 86 LEU A N 1
ATOM 661 C CA . LEU A 1 86 ? -3.351 4.017 18.524 1.00 69.50 86 LEU A CA 1
ATOM 662 C C . LEU A 1 86 ? -4.685 4.338 19.199 1.00 69.50 86 LEU A C 1
ATOM 664 O O . LEU A 1 86 ? -4.896 5.494 19.555 1.00 69.50 86 LEU A O 1
ATOM 668 N N . LYS A 1 87 ? -5.563 3.335 19.395 1.00 62.75 87 LYS A N 1
ATOM 669 C CA . LYS A 1 87 ? -6.919 3.504 19.934 1.00 62.75 87 LYS A CA 1
ATOM 670 C C . LYS A 1 87 ? -7.552 4.766 19.359 1.00 62.75 87 LYS A C 1
ATOM 672 O O . LYS A 1 87 ? -8.020 5.622 20.107 1.00 62.75 87 LYS A O 1
ATOM 677 N N . LEU A 1 88 ? -7.521 4.896 18.031 1.00 59.03 88 LEU A N 1
ATOM 678 C CA . LEU A 1 88 ? -8.189 5.978 17.315 1.00 59.03 88 LEU A CA 1
ATOM 679 C C . LEU A 1 88 ? -9.705 5.734 17.408 1.00 59.03 88 LEU A C 1
ATOM 681 O O . LEU A 1 88 ? -10.380 5.407 16.438 1.00 59.03 88 LEU A O 1
ATOM 685 N N . THR A 1 89 ? -10.239 5.806 18.627 1.00 50.12 89 THR A N 1
ATOM 686 C CA . THR A 1 89 ? -11.658 5.763 18.948 1.00 50.12 89 THR A CA 1
ATOM 687 C C . THR A 1 89 ? -12.219 7.120 18.599 1.00 50.12 89 THR A C 1
ATOM 689 O O . THR A 1 89 ? -12.319 8.026 19.425 1.00 50.12 89 THR A O 1
ATOM 692 N N . ALA A 1 90 ? -12.515 7.260 17.324 1.00 49.94 90 ALA A N 1
ATOM 693 C CA . ALA A 1 90 ? -13.220 8.387 16.785 1.00 49.94 90 ALA A CA 1
ATOM 694 C C . ALA A 1 90 ? -14.735 8.164 16.899 1.00 49.94 90 ALA A C 1
ATOM 696 O O . ALA A 1 90 ? -15.236 7.053 16.714 1.00 49.94 90 ALA A O 1
ATOM 697 N N . THR A 1 91 ? -15.476 9.242 17.149 1.00 54.69 91 THR A N 1
ATOM 698 C CA . THR A 1 91 ? -16.907 9.330 16.821 1.00 54.69 91 THR A CA 1
ATOM 699 C C . THR A 1 91 ? -17.137 8.907 15.359 1.00 54.69 91 THR A C 1
ATOM 701 O O . THR A 1 91 ? -16.212 8.956 14.550 1.00 54.69 91 THR A O 1
ATOM 704 N N . ALA A 1 92 ? -18.349 8.477 14.989 1.00 57.88 92 ALA A N 1
ATOM 705 C CA . ALA A 1 92 ? -18.633 7.919 13.655 1.00 57.88 92 ALA A CA 1
ATOM 706 C C . ALA A 1 92 ? -18.144 8.798 12.478 1.00 57.88 92 ALA A C 1
ATOM 708 O O . ALA A 1 92 ? -17.716 8.266 11.456 1.00 57.88 92 ALA A O 1
ATOM 709 N N . GLU A 1 93 ? -18.120 10.124 12.652 1.00 57.91 93 GLU A N 1
ATOM 710 C CA . GLU A 1 93 ? -17.618 11.097 11.669 1.00 57.91 93 GLU A CA 1
ATOM 711 C C . GLU A 1 93 ? -16.086 11.118 11.524 1.00 57.91 93 GLU A C 1
ATOM 713 O O . GLU A 1 93 ? -15.568 11.467 10.469 1.00 57.91 93 GLU A O 1
ATOM 718 N N . CYS A 1 94 ? -15.341 10.707 12.551 1.00 70.69 94 CYS A N 1
ATOM 719 C CA . CYS A 1 94 ? -13.877 10.716 12.564 1.00 70.69 94 CYS A CA 1
ATOM 720 C C . CYS A 1 94 ? -13.282 9.300 12.331 1.00 70.69 94 CYS A C 1
ATOM 722 O O . CYS A 1 94 ? -12.071 9.135 12.180 1.00 70.69 94 CYS A O 1
ATOM 724 N N . LYS A 1 95 ? -14.132 8.260 12.230 1.00 79.00 95 LYS A N 1
ATOM 725 C CA . LYS A 1 95 ? -13.705 6.871 11.968 1.00 79.00 95 LYS A CA 1
ATOM 726 C C . LYS A 1 95 ? -13.007 6.753 10.610 1.00 79.00 95 LYS A C 1
ATOM 728 O O . LYS A 1 95 ? -11.933 6.173 10.538 1.00 79.00 95 LYS A O 1
ATOM 733 N N . LEU A 1 96 ? -13.565 7.350 9.552 1.00 83.88 96 LEU A N 1
ATOM 734 C CA . LEU A 1 96 ? -12.946 7.346 8.218 1.00 83.88 96 LEU A CA 1
ATOM 735 C C . LEU A 1 96 ? -11.581 8.057 8.216 1.00 83.88 96 LEU A C 1
ATOM 737 O O . LEU A 1 96 ? -10.627 7.551 7.628 1.00 83.88 96 LEU A O 1
ATOM 741 N N . CYS A 1 97 ? -11.471 9.189 8.918 1.00 86.69 97 CYS A N 1
ATOM 742 C CA . CYS A 1 97 ? -10.211 9.919 9.065 1.00 86.69 97 CYS A CA 1
ATOM 743 C C . CYS A 1 97 ? -9.137 9.052 9.732 1.00 86.69 97 CYS A C 1
ATOM 745 O O . CYS A 1 97 ? -8.025 8.981 9.225 1.00 86.69 97 CYS A O 1
ATOM 747 N N . ALA A 1 98 ? -9.488 8.301 10.782 1.00 85.94 98 ALA A N 1
ATOM 748 C CA . ALA A 1 98 ? -8.557 7.381 11.437 1.00 85.94 98 ALA A CA 1
ATOM 749 C C . ALA A 1 98 ? -8.009 6.300 10.485 1.00 85.94 98 ALA A C 1
ATOM 751 O O . ALA A 1 98 ? -6.822 5.975 10.537 1.00 85.94 98 ALA A O 1
ATOM 752 N N . TYR A 1 99 ? -8.849 5.761 9.593 1.00 89.25 99 TYR A N 1
ATOM 753 C CA . TYR A 1 99 ? -8.419 4.808 8.562 1.00 89.25 99 TYR A CA 1
ATOM 754 C C . TYR A 1 99 ? -7.456 5.447 7.549 1.00 89.25 99 TYR A C 1
ATOM 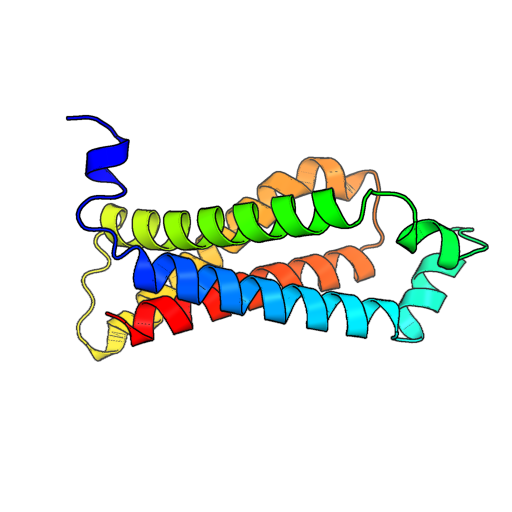756 O O . TYR A 1 99 ? -6.462 4.819 7.177 1.00 89.25 99 TYR A O 1
ATOM 764 N N . PHE A 1 100 ? -7.706 6.691 7.128 1.00 90.00 100 PHE A N 1
ATOM 765 C CA . PHE A 1 100 ? -6.787 7.417 6.246 1.00 90.00 100 PHE A CA 1
ATOM 766 C C . PHE A 1 100 ? -5.471 7.778 6.929 1.00 90.00 100 PHE A C 1
ATOM 768 O O . PHE A 1 100 ? -4.416 7.567 6.335 1.00 90.00 100 PHE A O 1
ATOM 775 N N . ASP A 1 101 ? -5.505 8.245 8.173 1.00 88.94 101 ASP A N 1
ATOM 776 C CA . ASP A 1 101 ? -4.298 8.562 8.935 1.00 88.94 101 ASP A CA 1
ATOM 777 C C . ASP A 1 101 ? -3.433 7.311 9.130 1.00 88.94 101 ASP A C 1
ATOM 779 O O . ASP A 1 101 ? -2.218 7.351 8.930 1.00 88.94 101 ASP A O 1
ATOM 783 N N . ALA A 1 102 ? -4.058 6.165 9.424 1.00 90.00 102 ALA A N 1
ATOM 784 C CA . ALA A 1 102 ? -3.363 4.883 9.488 1.00 90.00 102 ALA A CA 1
ATOM 785 C C . ALA A 1 102 ? -2.746 4.493 8.132 1.00 90.00 102 ALA A C 1
ATOM 787 O O . ALA A 1 102 ? -1.590 4.072 8.082 1.00 90.00 102 ALA A O 1
ATOM 788 N N . ALA A 1 103 ? -3.471 4.671 7.023 1.00 90.56 103 ALA A N 1
ATOM 789 C CA . ALA A 1 103 ? -2.957 4.398 5.679 1.00 90.56 103 ALA A CA 1
ATOM 790 C C . ALA A 1 103 ? -1.758 5.280 5.308 1.00 90.56 103 ALA A C 1
ATOM 792 O O . ALA A 1 103 ? -0.761 4.790 4.764 1.00 90.56 103 ALA A O 1
ATOM 793 N N . LEU A 1 104 ? -1.843 6.576 5.609 1.00 90.62 104 LEU A N 1
ATOM 794 C CA . LEU A 1 104 ? -0.773 7.539 5.365 1.00 90.62 104 LEU A CA 1
ATOM 795 C C . LEU A 1 104 ? 0.449 7.230 6.224 1.00 90.62 104 LEU A C 1
ATOM 797 O O . LEU A 1 104 ? 1.567 7.282 5.718 1.00 90.62 104 LEU A O 1
ATOM 801 N N . LEU A 1 105 ? 0.252 6.841 7.485 1.00 90.12 105 LEU A N 1
ATOM 802 C CA . LEU A 1 105 ? 1.345 6.435 8.363 1.00 90.12 105 LEU A CA 1
ATOM 803 C C . LEU A 1 105 ? 2.060 5.190 7.828 1.00 90.12 105 LEU A C 1
ATOM 805 O O . LEU A 1 105 ? 3.288 5.173 7.758 1.00 90.12 105 LEU A O 1
ATOM 809 N N . VAL A 1 106 ? 1.308 4.170 7.403 1.00 90.06 106 VAL A N 1
ATOM 810 C CA . VAL A 1 106 ? 1.885 2.961 6.797 1.00 90.06 106 VAL A CA 1
ATOM 811 C C . VAL A 1 106 ? 2.665 3.308 5.526 1.00 90.06 106 VAL A C 1
ATOM 813 O O . VAL A 1 106 ? 3.787 2.833 5.367 1.00 90.06 106 VAL A O 1
ATOM 816 N N . SER A 1 107 ? 2.125 4.192 4.681 1.00 89.19 107 SER A N 1
ATOM 817 C CA . SER A 1 107 ? 2.802 4.672 3.464 1.00 89.19 107 SER A CA 1
ATOM 818 C C . SER A 1 107 ? 4.061 5.493 3.775 1.00 89.19 107 SER A C 1
ATOM 820 O O . SER A 1 107 ? 5.066 5.423 3.075 1.00 89.19 107 SER A O 1
ATOM 822 N N . ALA A 1 108 ? 4.053 6.288 4.844 1.00 86.44 108 ALA A N 1
ATOM 823 C CA . ALA A 1 108 ? 5.236 7.032 5.259 1.00 86.44 108 ALA A CA 1
ATOM 824 C C . ALA A 1 108 ? 6.352 6.074 5.702 1.00 86.44 108 ALA A C 1
ATOM 826 O O . ALA A 1 108 ? 7.507 6.256 5.322 1.00 86.44 108 ALA A O 1
ATOM 827 N N . VAL A 1 109 ? 6.011 5.022 6.453 1.00 86.38 109 VAL A N 1
ATOM 828 C CA . VAL A 1 109 ? 6.973 4.006 6.904 1.00 86.38 109 VAL A CA 1
ATOM 829 C C . VAL A 1 109 ? 7.577 3.243 5.724 1.00 86.38 109 VAL A C 1
ATOM 831 O O . VAL A 1 109 ? 8.793 3.054 5.687 1.00 86.38 109 VAL A O 1
ATOM 834 N N . THR A 1 110 ? 6.771 2.832 4.744 1.00 83.38 110 THR A N 1
ATOM 835 C CA . THR A 1 110 ? 7.264 2.147 3.536 1.00 83.38 110 THR A CA 1
ATOM 836 C C . THR A 1 110 ? 8.172 3.050 2.706 1.00 83.38 110 THR A C 1
ATOM 838 O O . THR A 1 110 ? 9.237 2.607 2.268 1.00 83.38 110 THR A O 1
ATOM 841 N N . VAL A 1 111 ? 7.817 4.325 2.534 1.00 80.38 111 VAL A N 1
ATOM 842 C CA . VAL A 1 111 ? 8.634 5.299 1.794 1.00 80.38 111 VAL A CA 1
ATOM 843 C C . VAL A 1 111 ? 9.950 5.593 2.516 1.00 80.38 111 VAL A C 1
ATOM 845 O O . VAL A 1 111 ? 11.004 5.551 1.884 1.00 80.38 111 VAL A O 1
ATOM 848 N N . ILE A 1 112 ? 9.924 5.812 3.835 1.00 81.19 112 ILE A N 1
ATOM 849 C CA . ILE A 1 112 ? 11.135 6.011 4.649 1.00 81.19 112 ILE A CA 1
ATOM 850 C C . ILE A 1 112 ? 12.022 4.762 4.613 1.00 81.19 112 ILE A C 1
ATOM 852 O O . ILE A 1 112 ? 13.232 4.875 4.435 1.00 81.19 112 ILE A O 1
ATOM 856 N N . GLY A 1 113 ? 11.440 3.567 4.735 1.00 76.00 113 GLY A N 1
ATOM 857 C CA . GLY A 1 113 ? 12.184 2.309 4.643 1.00 76.00 113 GLY A CA 1
ATOM 858 C C . GLY A 1 113 ? 12.840 2.113 3.274 1.00 76.00 113 GLY A C 1
ATOM 859 O O . GLY A 1 113 ? 13.972 1.646 3.189 1.00 76.00 113 GLY A O 1
ATOM 860 N N . SER A 1 114 ? 12.168 2.548 2.207 1.00 69.50 114 SER A N 1
ATOM 861 C CA . SER A 1 114 ? 12.686 2.492 0.833 1.00 69.50 114 SER A CA 1
ATOM 862 C C . SER A 1 114 ? 13.743 3.568 0.546 1.00 69.50 114 SER A C 1
ATOM 864 O O . SER A 1 114 ? 14.507 3.457 -0.413 1.00 69.50 114 SER A O 1
ATOM 866 N N . HIS A 1 115 ? 13.816 4.610 1.377 1.00 63.81 115 HIS A N 1
ATOM 867 C CA . HIS A 1 115 ? 14.658 5.784 1.170 1.00 63.81 115 HIS A CA 1
ATOM 868 C C . HIS A 1 115 ? 16.165 5.468 1.135 1.00 63.81 115 HIS A C 1
ATOM 870 O O . HIS A 1 115 ? 16.914 6.120 0.405 1.00 63.81 115 HIS A O 1
ATOM 876 N N . ALA A 1 116 ? 16.610 4.443 1.873 1.00 59.03 116 ALA A N 1
ATOM 877 C CA . ALA A 1 116 ? 18.008 3.997 1.870 1.00 59.03 116 ALA A CA 1
ATOM 878 C C . ALA A 1 116 ? 18.476 3.517 0.479 1.00 59.03 116 ALA A C 1
ATOM 880 O O . ALA A 1 116 ? 19.625 3.749 0.100 1.00 59.03 116 ALA A O 1
ATOM 881 N N . ASP A 1 117 ? 17.568 2.937 -0.311 1.00 55.88 117 ASP A N 1
ATOM 882 C CA . ASP A 1 117 ? 17.834 2.479 -1.680 1.00 55.88 117 ASP A CA 1
ATOM 883 C C . ASP A 1 117 ? 17.470 3.533 -2.744 1.00 55.88 117 ASP A C 1
ATOM 885 O O . ASP A 1 117 ? 18.012 3.526 -3.856 1.00 55.88 117 ASP A O 1
ATOM 889 N N . MET A 1 118 ? 16.583 4.482 -2.413 1.00 50.88 118 MET A N 1
ATOM 890 C CA . MET A 1 118 ? 16.135 5.543 -3.324 1.00 50.88 118 MET A CA 1
ATOM 891 C C . MET A 1 118 ? 17.280 6.453 -3.778 1.00 50.88 118 MET A C 1
ATOM 893 O O . MET A 1 118 ? 17.359 6.785 -4.964 1.00 50.88 118 MET A O 1
ATOM 897 N N . TRP A 1 119 ? 18.198 6.821 -2.884 1.00 47.88 119 TRP A N 1
ATOM 898 C CA . TRP A 1 119 ? 19.284 7.749 -3.225 1.00 47.88 119 TRP A CA 1
ATOM 899 C C . TRP A 1 119 ? 20.288 7.170 -4.234 1.00 47.88 119 TRP A C 1
ATOM 901 O O . TRP A 1 119 ? 20.963 7.921 -4.938 1.00 47.88 119 TRP A O 1
ATOM 911 N N . ASN A 1 120 ? 20.350 5.839 -4.351 1.00 50.28 120 ASN A N 1
ATOM 912 C CA . ASN A 1 120 ? 21.365 5.157 -5.147 1.00 50.28 120 ASN A CA 1
ATOM 913 C C . ASN A 1 120 ? 20.879 4.654 -6.520 1.00 50.28 120 ASN A C 1
ATOM 915 O O . ASN A 1 120 ? 21.736 4.317 -7.337 1.00 50.28 120 ASN A O 1
ATOM 919 N N . GLN A 1 121 ? 19.566 4.571 -6.821 1.00 50.62 121 GLN A N 1
ATOM 920 C CA . GLN A 1 121 ? 19.127 3.806 -8.013 1.00 50.62 121 GLN A CA 1
ATOM 921 C C . GLN A 1 121 ? 17.929 4.306 -8.859 1.00 50.62 121 GLN A C 1
ATOM 923 O O . GLN A 1 121 ? 17.730 3.743 -9.937 1.00 50.62 121 GLN A O 1
ATOM 928 N N . ARG A 1 122 ? 17.131 5.332 -8.496 1.00 56.12 122 ARG A N 1
ATOM 929 C CA . ARG A 1 122 ? 15.923 5.703 -9.296 1.00 56.12 122 ARG A CA 1
ATOM 930 C C . ARG A 1 122 ? 15.770 7.209 -9.556 1.00 56.12 122 ARG A C 1
ATOM 932 O O . ARG A 1 122 ? 16.168 8.033 -8.746 1.00 56.12 122 ARG A O 1
ATOM 939 N N . HIS A 1 123 ? 15.212 7.587 -10.715 1.00 61.47 123 HIS A N 1
ATOM 940 C CA . HIS A 1 123 ? 14.889 8.989 -11.022 1.00 61.47 123 HIS A CA 1
ATOM 941 C C . HIS A 1 123 ? 13.811 9.503 -10.064 1.00 61.47 123 HIS A C 1
ATOM 943 O O . HIS A 1 123 ? 12.813 8.812 -9.869 1.00 61.47 123 HIS A O 1
ATOM 949 N N . PHE A 1 124 ? 13.939 10.743 -9.582 1.00 64.19 124 PHE A N 1
ATOM 950 C CA . PHE A 1 124 ? 12.936 11.395 -8.725 1.00 64.19 124 PHE A CA 1
ATOM 951 C C . PHE A 1 124 ? 11.501 11.263 -9.270 1.00 64.19 124 PHE A C 1
ATOM 953 O O . PHE A 1 124 ? 10.567 11.011 -8.521 1.00 64.19 124 PHE A O 1
ATOM 960 N N . LYS A 1 125 ? 11.318 11.348 -10.597 1.00 65.81 125 LYS A N 1
ATOM 961 C CA . LYS A 1 125 ? 10.003 11.174 -11.236 1.00 65.81 125 LYS A CA 1
ATOM 962 C C . LYS A 1 125 ? 9.452 9.746 -11.097 1.00 65.81 125 LYS A C 1
ATOM 964 O O . LYS A 1 125 ? 8.283 9.589 -10.777 1.00 65.81 125 LYS A O 1
ATOM 969 N N . LEU A 1 126 ? 10.278 8.716 -11.294 1.00 68.38 126 LEU A N 1
ATOM 970 C CA . LEU A 1 126 ? 9.885 7.312 -11.091 1.00 68.38 126 LEU A CA 1
ATOM 971 C C . LEU A 1 126 ? 9.592 7.026 -9.613 1.00 68.38 126 LEU A C 1
ATOM 973 O O . LEU A 1 126 ? 8.598 6.379 -9.309 1.00 68.38 126 LEU A O 1
ATOM 977 N N . GLN A 1 127 ? 10.391 7.586 -8.702 1.00 72.12 127 GLN A N 1
ATOM 978 C CA . GLN A 1 127 ? 10.143 7.502 -7.259 1.00 72.12 127 GLN A CA 1
ATOM 979 C C . GLN A 1 127 ? 8.823 8.163 -6.870 1.00 72.12 127 GLN A C 1
ATOM 981 O O . GLN A 1 127 ? 8.062 7.598 -6.096 1.00 72.12 127 GLN A O 1
ATOM 986 N N . PHE A 1 128 ? 8.514 9.328 -7.440 1.00 75.94 128 PHE A N 1
ATOM 987 C CA . PHE A 1 128 ? 7.246 10.007 -7.203 1.00 75.94 128 PHE A CA 1
ATOM 988 C C . PHE A 1 128 ? 6.050 9.140 -7.618 1.00 75.94 128 PHE A C 1
ATOM 990 O O . PHE A 1 128 ? 5.106 8.996 -6.847 1.00 75.94 128 PHE A O 1
ATOM 997 N N . PHE A 1 129 ? 6.102 8.495 -8.789 1.00 76.88 129 PHE A N 1
ATOM 998 C CA . PHE A 1 129 ? 5.043 7.569 -9.200 1.00 76.88 129 PHE A CA 1
ATOM 999 C C . PHE A 1 129 ? 4.985 6.300 -8.341 1.00 76.88 129 PHE A C 1
ATOM 1001 O O . PHE A 1 129 ? 3.899 5.774 -8.112 1.00 76.88 129 PHE A O 1
ATOM 1008 N N . GLU A 1 130 ? 6.107 5.799 -7.836 1.00 78.38 130 GLU A N 1
ATOM 1009 C CA . GLU A 1 130 ? 6.104 4.670 -6.898 1.00 78.38 130 GLU A CA 1
ATOM 1010 C C . GLU A 1 130 ? 5.462 5.050 -5.560 1.00 78.38 130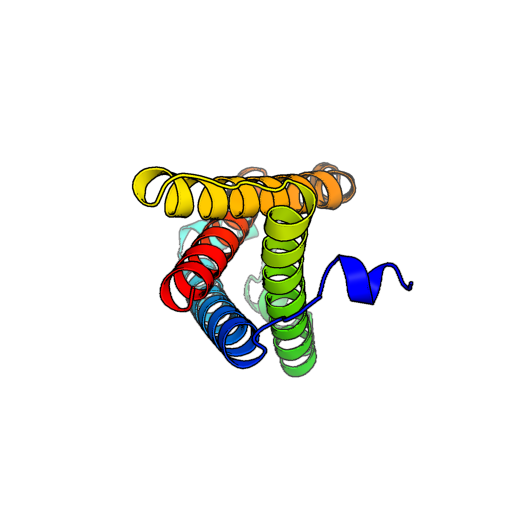 GLU A C 1
ATOM 1012 O O . GLU A 1 130 ? 4.605 4.317 -5.071 1.00 78.38 130 GLU A O 1
ATOM 1017 N N . ILE A 1 131 ? 5.790 6.231 -5.026 1.00 83.00 131 ILE A N 1
ATOM 1018 C CA . ILE A 1 131 ? 5.170 6.789 -3.816 1.00 83.00 131 ILE A CA 1
ATOM 1019 C C . ILE A 1 131 ? 3.664 6.968 -4.023 1.00 83.00 131 ILE A C 1
ATOM 1021 O O . ILE A 1 131 ? 2.874 6.543 -3.185 1.00 83.00 131 ILE A O 1
ATOM 1025 N N . LEU A 1 132 ? 3.244 7.550 -5.152 1.00 85.25 132 LEU A N 1
ATOM 1026 C CA . LEU A 1 132 ? 1.823 7.714 -5.469 1.00 85.25 132 LEU A CA 1
ATOM 1027 C C . LEU A 1 132 ? 1.089 6.373 -5.553 1.00 85.25 132 LEU A C 1
ATOM 1029 O O . LEU A 1 132 ? -0.036 6.264 -5.062 1.00 85.25 132 LEU A O 1
ATOM 1033 N N . GLY A 1 133 ? 1.712 5.359 -6.155 1.00 85.69 133 GLY A N 1
ATOM 1034 C CA . GLY A 1 133 ? 1.145 4.016 -6.238 1.00 85.69 133 GLY A CA 1
ATOM 1035 C C . GLY A 1 133 ? 0.988 3.370 -4.861 1.00 85.69 133 GLY A C 1
ATOM 1036 O O . GLY A 1 133 ? -0.051 2.768 -4.578 1.00 85.69 133 GLY A O 1
ATOM 1037 N N . ASP A 1 134 ? 1.982 3.536 -3.985 1.00 87.56 134 ASP A N 1
ATOM 1038 C CA . ASP A 1 134 ? 1.953 3.000 -2.623 1.00 87.56 134 ASP A CA 1
ATOM 1039 C C . ASP A 1 134 ? 0.891 3.691 -1.757 1.00 87.56 134 ASP A C 1
ATOM 1041 O O . ASP A 1 134 ? 0.041 3.011 -1.180 1.00 87.56 134 ASP A O 1
ATOM 1045 N N . VAL A 1 135 ? 0.848 5.030 -1.770 1.00 90.56 135 VAL A N 1
ATOM 1046 C CA . VAL A 1 135 ? -0.177 5.822 -1.067 1.00 90.56 135 VAL A CA 1
ATOM 1047 C C . VAL A 1 135 ? -1.576 5.462 -1.562 1.00 90.56 135 VAL A C 1
ATOM 1049 O O . VAL A 1 135 ? -2.467 5.202 -0.756 1.00 90.56 135 VAL A O 1
ATOM 1052 N N . SER A 1 136 ? -1.780 5.381 -2.880 1.00 91.81 136 SER A N 1
ATOM 1053 C CA . SER A 1 136 ? -3.085 5.020 -3.455 1.00 91.81 136 SER A CA 1
ATOM 1054 C C . SER A 1 136 ? -3.517 3.613 -3.040 1.00 91.81 136 SER A C 1
ATOM 1056 O O . SER A 1 136 ? -4.682 3.391 -2.712 1.00 91.81 136 SER A O 1
ATOM 1058 N N . SER A 1 137 ? -2.574 2.668 -2.991 1.00 91.56 137 SER A N 1
ATOM 1059 C CA . SER A 1 137 ? -2.838 1.305 -2.525 1.00 91.56 137 SER A CA 1
ATOM 1060 C C . SER A 1 137 ? -3.193 1.276 -1.037 1.00 91.56 137 SER A C 1
ATOM 1062 O O . SER A 1 137 ? -4.135 0.588 -0.647 1.00 91.56 137 SER A O 1
ATOM 1064 N N . ALA A 1 138 ? -2.489 2.038 -0.198 1.00 92.25 138 ALA A N 1
ATOM 1065 C CA . ALA A 1 138 ? -2.786 2.136 1.229 1.00 92.25 138 ALA A CA 1
ATOM 1066 C C . ALA A 1 138 ? -4.163 2.758 1.493 1.00 92.25 138 ALA A C 1
ATOM 1068 O O . ALA A 1 138 ? -4.933 2.238 2.300 1.00 92.25 138 ALA A O 1
ATOM 1069 N N . VAL A 1 139 ? -4.499 3.831 0.775 1.00 93.50 139 VAL A N 1
ATOM 1070 C CA . VAL A 1 139 ? -5.812 4.488 0.844 1.00 93.50 139 VAL A CA 1
ATOM 1071 C C . VAL A 1 139 ? -6.918 3.529 0.405 1.00 93.50 139 VAL A C 1
ATOM 1073 O O . VAL A 1 139 ? -7.940 3.421 1.081 1.00 93.50 139 VAL A O 1
ATOM 1076 N N . LEU A 1 140 ? -6.711 2.774 -0.678 1.00 93.88 140 LEU A N 1
ATOM 1077 C CA . LEU A 1 140 ? -7.671 1.767 -1.131 1.00 93.88 140 LEU A CA 1
ATOM 1078 C C . LEU A 1 140 ? -7.866 0.655 -0.092 1.00 93.88 140 LEU A C 1
ATOM 1080 O O . LEU A 1 140 ? -8.999 0.253 0.168 1.00 93.88 140 LEU A O 1
ATOM 1084 N N . ALA A 1 141 ? -6.784 0.188 0.536 1.00 92.94 141 ALA A N 1
ATOM 1085 C CA . ALA A 1 141 ? -6.856 -0.782 1.626 1.00 92.94 141 ALA A CA 1
ATOM 1086 C C . ALA A 1 141 ? -7.717 -0.257 2.782 1.00 92.94 141 ALA A C 1
ATOM 1088 O O . ALA A 1 141 ? -8.606 -0.956 3.263 1.00 92.94 141 ALA A O 1
ATOM 1089 N N . ALA A 1 142 ? -7.480 0.990 3.189 1.00 91.75 142 ALA A N 1
ATOM 1090 C CA . ALA A 1 142 ? -8.214 1.646 4.259 1.00 91.75 142 ALA A CA 1
ATOM 1091 C C . ALA A 1 142 ? -9.702 1.823 3.940 1.00 91.75 142 ALA A C 1
ATOM 1093 O O . ALA A 1 142 ? -10.532 1.568 4.806 1.00 91.75 142 ALA A O 1
ATOM 1094 N N . LEU A 1 143 ? -10.052 2.178 2.701 1.00 93.62 143 LEU A N 1
ATOM 1095 C CA . LEU A 1 143 ? -11.448 2.273 2.258 1.00 93.62 143 LEU A CA 1
ATOM 1096 C C . LEU A 1 143 ? -12.171 0.926 2.327 1.00 93.62 143 LEU A C 1
ATOM 1098 O O . LEU A 1 143 ? -13.293 0.851 2.831 1.00 93.62 143 LEU A O 1
ATOM 1102 N N . VAL A 1 144 ? -11.531 -0.140 1.838 1.00 92.81 144 VAL A N 1
ATOM 1103 C CA . VAL A 1 144 ? -12.114 -1.487 1.879 1.00 92.81 144 VAL A CA 1
ATOM 1104 C C . VAL A 1 144 ? -12.293 -1.946 3.322 1.00 92.81 144 VAL A C 1
ATOM 1106 O O . VAL A 1 144 ? -13.385 -2.385 3.671 1.00 92.81 144 VAL A O 1
ATOM 1109 N N . LEU A 1 145 ? -11.278 -1.785 4.174 1.00 91.44 145 LEU A N 1
ATOM 1110 C CA . LEU A 1 145 ? -11.379 -2.135 5.593 1.00 91.44 145 LEU A CA 1
ATOM 1111 C C . LEU A 1 145 ? -12.461 -1.314 6.312 1.00 91.44 145 LEU A C 1
ATOM 1113 O O . LEU A 1 145 ? -13.251 -1.883 7.058 1.00 91.44 145 LEU A O 1
ATOM 1117 N N . TYR A 1 146 ? -12.557 -0.009 6.036 1.00 90.75 146 TYR A N 1
ATOM 1118 C CA . TYR A 1 146 ? -13.604 0.853 6.586 1.00 90.75 146 TYR A CA 1
ATOM 1119 C C . TYR A 1 146 ? -15.008 0.370 6.202 1.00 90.75 146 TYR A C 1
ATOM 1121 O O . TYR A 1 146 ? -15.875 0.289 7.069 1.00 90.75 146 TYR A O 1
ATOM 1129 N N . SER A 1 147 ? -15.225 -0.006 4.934 1.00 89.94 147 SER A N 1
ATOM 1130 C CA . SER A 1 147 ? -16.528 -0.489 4.445 1.00 89.94 147 SER A CA 1
ATOM 1131 C C . SER A 1 147 ? -17.021 -1.778 5.113 1.00 89.94 147 SER A C 1
ATOM 1133 O O . SER A 1 147 ? -18.209 -2.081 5.039 1.00 89.94 147 SER A O 1
ATOM 1135 N N . GLN A 1 148 ? -16.117 -2.532 5.744 1.00 82.62 148 GLN A N 1
ATOM 1136 C CA . GLN A 1 148 ? -16.414 -3.786 6.440 1.00 82.62 148 GLN A CA 1
ATOM 1137 C C . GLN A 1 148 ? -16.497 -3.596 7.969 1.00 82.62 148 GLN A C 1
ATOM 1139 O O . GLN A 1 148 ? -16.709 -4.569 8.691 1.00 82.62 148 GLN A O 1
ATOM 1144 N N . SER A 1 149 ? -16.304 -2.366 8.474 1.00 75.31 149 SER A N 1
ATOM 1145 C CA . SER A 1 149 ? -16.159 -2.046 9.905 1.00 75.31 149 SER A CA 1
ATOM 1146 C C . SER A 1 149 ? -17.313 -1.259 10.499 1.00 75.31 149 SER A C 1
ATOM 1148 O O . SER A 1 149 ? -17.517 -1.407 11.724 1.00 75.31 149 SER A O 1
#